Protein AF-A0A7U9RYT2-F1 (afdb_monomer_lite)

pLDDT: mean 94.55, std 7.49, range [55.19, 98.69]

Foldseek 3Di:
DPVLLVQCVDPDLVSNLVSLVVLLQCLLVCPVCPCVVNVVSLLVLCQPLDLVSNLSSLLSVLSNCVRPVVCLVVNLVSLVVDDNVSDDPVSVVSSVVSSVVSNVSNVVD

Radius of gyration: 13.11 Å; chains: 1; bounding box: 39×22×34 Å

Structure (mmCIF, N/CA/C/O backbone):
data_AF-A0A7U9RYT2-F1
#
_entry.id   AF-A0A7U9RYT2-F1
#
loop_
_atom_site.group_PDB
_atom_site.id
_atom_site.type_symbol
_atom_site.label_atom_id
_atom_site.label_alt_id
_atom_site.label_comp_id
_atom_site.label_asym_id
_atom_site.label_entity_id
_atom_site.label_seq_id
_atom_site.pdbx_PDB_ins_code
_atom_site.Cartn_x
_atom_site.Cartn_y
_atom_site.Cartn_z
_atom_site.occupancy
_atom_site.B_iso_or_equiv
_atom_site.auth_seq_id
_atom_site.auth_comp_id
_atom_site.auth_asym_id
_atom_site.auth_atom_id
_atom_site.pdbx_PDB_model_num
ATOM 1 N N . MET A 1 1 ? -19.852 2.476 -7.197 1.00 55.19 1 MET A N 1
ATOM 2 C CA . MET A 1 1 ? -18.396 2.443 -6.926 1.00 55.19 1 MET A CA 1
ATOM 3 C C . MET A 1 1 ? -17.573 2.221 -8.200 1.00 55.19 1 MET A C 1
ATOM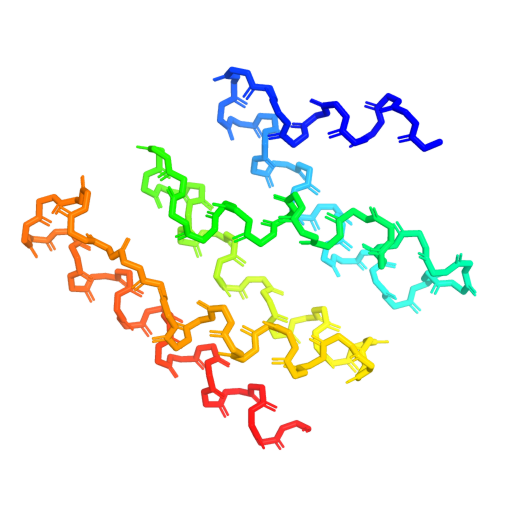 5 O O . MET A 1 1 ? -16.365 2.429 -8.171 1.00 55.19 1 MET A O 1
ATOM 9 N N . ASP A 1 2 ? -18.230 1.927 -9.325 1.00 58.91 2 ASP A N 1
ATOM 10 C CA . ASP A 1 2 ? -17.625 1.406 -10.559 1.00 58.91 2 ASP A CA 1
ATOM 11 C C . ASP A 1 2 ? -16.546 2.319 -11.154 1.00 58.91 2 ASP A C 1
ATOM 13 O O . ASP A 1 2 ? -15.376 1.953 -11.128 1.00 58.91 2 ASP A O 1
ATOM 17 N N . ARG A 1 3 ? -16.862 3.584 -11.482 1.00 67.50 3 ARG A N 1
ATOM 18 C CA . ARG A 1 3 ? -15.876 4.535 -12.053 1.00 67.50 3 ARG A CA 1
ATOM 19 C C . ARG A 1 3 ? -14.609 4.731 -11.220 1.00 67.50 3 ARG A C 1
ATOM 21 O O . ARG A 1 3 ? -13.571 5.128 -11.738 1.00 67.50 3 ARG A O 1
ATOM 28 N N . LEU A 1 4 ? -14.717 4.561 -9.907 1.00 67.69 4 LEU A N 1
ATOM 29 C CA . LEU A 1 4 ? -13.623 4.800 -8.979 1.00 67.69 4 LEU A CA 1
ATOM 30 C C . LEU A 1 4 ? -12.784 3.538 -8.734 1.00 67.69 4 LEU A C 1
ATOM 32 O O . LEU A 1 4 ? -11.602 3.661 -8.410 1.00 67.69 4 LEU A O 1
ATOM 36 N N . SER A 1 5 ? -13.365 2.347 -8.877 1.00 75.00 5 SER A N 1
ATOM 37 C CA . SER A 1 5 ? -12.615 1.088 -8.889 1.00 75.00 5 SER A CA 1
ATOM 38 C C . SER A 1 5 ? -11.770 0.985 -10.160 1.00 75.00 5 SER A C 1
ATOM 40 O O . SER A 1 5 ? -10.586 0.678 -10.075 1.00 75.00 5 SER A O 1
ATOM 42 N N . ASP A 1 6 ? -12.331 1.384 -11.306 1.00 85.62 6 ASP A N 1
ATOM 43 C CA . ASP A 1 6 ? -11.672 1.321 -12.621 1.00 85.62 6 ASP A CA 1
ATOM 44 C C . ASP A 1 6 ? -10.365 2.130 -12.685 1.00 85.62 6 ASP A C 1
ATOM 46 O O . ASP A 1 6 ? -9.436 1.797 -13.416 1.00 85.62 6 ASP A O 1
ATOM 50 N N . MET A 1 7 ? -10.248 3.189 -11.877 1.00 91.00 7 MET A N 1
ATOM 51 C CA . MET A 1 7 ? -9.026 3.996 -11.803 1.00 91.00 7 MET A CA 1
ATOM 52 C C . MET A 1 7 ? -7.825 3.243 -11.209 1.00 91.00 7 MET A C 1
ATOM 54 O O . MET A 1 7 ? -6.690 3.644 -11.469 1.00 91.00 7 MET A O 1
ATOM 58 N N . LEU A 1 8 ? -8.049 2.201 -10.398 1.00 93.75 8 LEU A N 1
ATOM 59 C CA . LEU A 1 8 ? -6.971 1.333 -9.904 1.00 93.75 8 LEU A CA 1
ATOM 60 C C . LEU A 1 8 ? -6.388 0.493 -11.045 1.00 93.75 8 LEU A C 1
ATOM 62 O O . LEU A 1 8 ? -5.179 0.322 -11.121 1.00 93.75 8 LEU A O 1
ATOM 66 N N . ASP A 1 9 ? -7.226 0.087 -11.994 1.00 93.88 9 ASP A N 1
ATOM 67 C CA . ASP A 1 9 ? -6.842 -0.750 -13.131 1.00 93.88 9 ASP A CA 1
ATOM 68 C C . ASP A 1 9 ? -6.380 0.080 -14.355 1.00 93.88 9 ASP A C 1
ATOM 70 O O . ASP A 1 9 ? -6.171 -0.455 -15.438 1.00 93.88 9 ASP A O 1
ATOM 74 N N . SER A 1 10 ? -6.199 1.400 -14.207 1.00 95.31 10 SER A N 1
ATOM 75 C CA . SER A 1 10 ? -5.788 2.282 -15.308 1.00 95.31 10 SER A CA 1
ATOM 76 C C . SER A 1 10 ? -4.374 1.972 -15.807 1.00 95.31 10 SER A C 1
ATOM 78 O O . SER A 1 10 ? -3.439 1.887 -15.010 1.00 95.31 10 SER A O 1
ATOM 80 N N . ASP A 1 11 ? -4.167 1.972 -17.127 1.00 94.38 11 ASP A N 1
ATOM 81 C CA . ASP A 1 11 ? -2.829 1.876 -17.736 1.00 94.38 11 ASP A CA 1
ATOM 82 C C . ASP A 1 11 ? -1.896 3.016 -17.298 1.00 94.38 11 ASP A C 1
ATOM 84 O O . ASP A 1 11 ? -0.674 2.857 -17.196 1.00 94.38 11 ASP A O 1
ATOM 88 N N . ASN A 1 12 ? -2.470 4.173 -16.955 1.00 96.38 12 ASN A N 1
ATOM 89 C CA . ASN A 1 12 ? -1.718 5.329 -16.504 1.00 96.38 12 ASN A CA 1
ATOM 90 C C . ASN A 1 12 ? -1.387 5.232 -15.006 1.00 96.38 12 ASN A C 1
ATOM 92 O O . ASN A 1 12 ? -2.235 5.430 -14.132 1.00 96.38 12 ASN A O 1
ATOM 96 N N . SER A 1 13 ? -0.106 5.030 -14.696 1.00 96.38 13 SER A N 1
ATOM 97 C CA . SER A 1 13 ? 0.379 4.901 -13.319 1.00 96.38 13 SER A CA 1
ATOM 98 C C . SER A 1 13 ? 0.146 6.137 -12.455 1.00 96.38 13 SER A C 1
ATOM 100 O O . SER A 1 13 ? 0.002 6.015 -11.238 1.00 96.38 13 SER A O 1
ATOM 102 N N . TYR A 1 14 ? 0.066 7.330 -13.050 1.00 96.44 14 TYR A N 1
ATOM 103 C CA . TYR A 1 14 ? -0.315 8.541 -12.325 1.00 96.44 14 TYR A CA 1
ATOM 104 C C . TYR A 1 14 ? -1.763 8.454 -11.825 1.00 96.44 14 TYR A C 1
ATOM 106 O O . TYR A 1 14 ? -2.034 8.773 -10.666 1.00 96.44 14 TYR A O 1
ATOM 114 N N . ILE A 1 15 ? -2.681 7.956 -12.662 1.00 97.00 15 ILE A N 1
ATOM 115 C CA . ILE A 1 15 ? -4.092 7.759 -12.296 1.00 97.00 15 ILE A CA 1
ATOM 116 C C . ILE A 1 15 ? -4.201 6.731 -11.168 1.00 97.00 15 ILE A C 1
ATOM 118 O O . ILE A 1 15 ? -4.849 7.020 -10.157 1.00 97.00 15 ILE A O 1
ATOM 122 N N . ARG A 1 16 ? -3.487 5.601 -11.276 1.00 97.69 16 ARG A N 1
ATOM 123 C CA . ARG A 1 16 ? -3.427 4.583 -10.212 1.00 97.69 16 ARG A CA 1
ATOM 124 C C . ARG A 1 16 ? -2.926 5.169 -8.895 1.00 97.69 16 ARG A C 1
ATOM 126 O O . ARG A 1 16 ? -3.599 5.088 -7.871 1.00 97.69 16 ARG A O 1
ATOM 133 N N . THR A 1 17 ? -1.784 5.856 -8.929 1.00 97.69 17 THR A N 1
ATOM 134 C CA . THR A 1 17 ? -1.155 6.475 -7.746 1.00 97.69 17 THR A CA 1
ATOM 135 C C . THR A 1 17 ? -2.077 7.499 -7.081 1.00 97.69 17 THR A C 1
ATOM 137 O O . THR A 1 17 ? -2.218 7.524 -5.852 1.00 97.69 17 THR A O 1
ATOM 140 N N . ARG A 1 18 ? -2.755 8.329 -7.885 1.00 96.88 18 ARG A N 1
ATOM 141 C CA . ARG A 1 18 ? -3.753 9.285 -7.398 1.00 96.88 18 ARG A CA 1
ATOM 142 C C . ARG A 1 18 ? -4.913 8.563 -6.723 1.00 96.88 18 ARG A C 1
ATOM 144 O O . ARG A 1 18 ? -5.336 8.980 -5.646 1.00 96.88 18 ARG A O 1
ATOM 151 N N . ARG A 1 19 ? -5.415 7.481 -7.322 1.00 96.12 19 ARG A N 1
ATOM 152 C CA . ARG A 1 19 ? -6.533 6.725 -6.757 1.00 96.12 19 ARG A CA 1
ATOM 153 C C . ARG A 1 19 ? -6.167 6.039 -5.443 1.00 96.12 19 ARG A C 1
ATOM 155 O O . ARG A 1 19 ? -6.936 6.167 -4.493 1.00 96.12 19 ARG A O 1
ATOM 162 N N . LEU A 1 20 ? -4.994 5.408 -5.363 1.00 98.00 20 LEU A N 1
ATOM 163 C CA . LEU A 1 20 ? -4.465 4.813 -4.129 1.00 98.00 20 LEU A CA 1
ATOM 164 C C . LEU A 1 20 ? -4.405 5.852 -3.003 1.00 98.00 20 LEU A C 1
ATOM 166 O O . LEU A 1 20 ? -4.930 5.644 -1.912 1.00 98.00 20 LEU A O 1
ATOM 170 N N . THR A 1 21 ? -3.846 7.025 -3.305 1.00 97.94 21 THR A N 1
ATOM 171 C CA . THR A 1 21 ? -3.749 8.135 -2.349 1.00 97.94 21 THR A CA 1
ATOM 172 C C . THR A 1 21 ? -5.130 8.580 -1.864 1.00 97.94 21 THR A C 1
ATOM 174 O O . THR A 1 21 ? -5.355 8.696 -0.660 1.00 97.94 21 THR A O 1
ATOM 177 N N . LEU A 1 22 ? -6.083 8.780 -2.780 1.00 96.56 22 LEU A N 1
ATOM 178 C CA . LEU A 1 22 ? -7.440 9.189 -2.418 1.00 96.56 22 LEU A CA 1
ATOM 179 C C . LEU A 1 22 ? -8.149 8.145 -1.551 1.00 96.56 22 LEU A C 1
ATOM 181 O O . LEU A 1 22 ? -8.808 8.527 -0.589 1.00 96.56 22 LEU A O 1
ATOM 185 N N . LEU A 1 23 ? -8.026 6.855 -1.865 1.00 96.38 23 LEU A N 1
ATOM 186 C CA . LEU A 1 23 ? -8.625 5.785 -1.065 1.00 96.38 23 LEU A CA 1
ATOM 187 C C . LEU A 1 23 ? -8.051 5.764 0.353 1.00 96.38 23 LEU A C 1
ATOM 189 O O . LEU A 1 23 ? -8.812 5.818 1.316 1.00 96.38 23 LEU A O 1
ATOM 193 N N . ALA A 1 24 ? -6.723 5.791 0.487 1.00 97.88 24 ALA A N 1
ATOM 194 C CA . ALA A 1 24 ? -6.071 5.741 1.789 1.00 97.88 24 ALA A CA 1
ATOM 195 C C . ALA A 1 24 ? -6.488 6.899 2.708 1.00 97.88 24 ALA A C 1
ATOM 197 O O . ALA A 1 24 ? -6.858 6.678 3.858 1.00 97.88 24 ALA A O 1
ATOM 198 N N . TYR A 1 25 ? -6.490 8.136 2.201 1.00 97.62 25 TYR A N 1
ATOM 199 C CA . TYR A 1 25 ? -6.864 9.299 3.012 1.00 97.62 25 TYR A CA 1
ATOM 200 C C . TYR A 1 25 ? -8.367 9.402 3.300 1.00 97.62 25 TYR A C 1
ATOM 202 O O . TYR A 1 25 ? -8.744 10.016 4.301 1.00 97.62 25 TYR A O 1
ATOM 210 N N . ASN A 1 26 ? -9.223 8.800 2.465 1.00 96.25 26 ASN A N 1
ATOM 211 C CA . ASN A 1 26 ? -10.665 8.763 2.709 1.00 96.25 26 ASN A CA 1
ATOM 212 C C . ASN A 1 26 ? -11.105 7.623 3.638 1.00 96.25 26 ASN A C 1
ATOM 214 O O . ASN A 1 26 ? -12.238 7.658 4.111 1.00 96.25 26 ASN A O 1
ATOM 218 N N . ALA A 1 27 ? -10.223 6.675 3.973 1.00 96.56 27 ALA A N 1
ATOM 219 C CA . ALA A 1 27 ? -10.543 5.539 4.843 1.00 96.56 27 ALA A CA 1
ATOM 220 C C . ALA A 1 27 ? -11.170 5.935 6.183 1.00 96.56 27 ALA A C 1
ATOM 222 O O . ALA A 1 27 ? -12.079 5.269 6.664 1.00 96.56 27 ALA A O 1
ATOM 223 N N . LYS A 1 28 ? -10.757 7.074 6.746 1.00 97.06 28 LYS A N 1
ATOM 224 C CA . LYS A 1 28 ? -11.303 7.596 8.007 1.00 97.06 28 LYS A CA 1
ATOM 225 C C . LYS A 1 28 ? -12.784 7.987 7.963 1.00 97.06 28 LYS A C 1
ATOM 227 O O . LYS A 1 28 ? -13.391 8.122 9.018 1.00 97.06 28 LYS A O 1
ATOM 232 N N . TRP A 1 29 ? -13.343 8.229 6.779 1.00 97.56 29 TRP A N 1
ATOM 233 C CA . TRP A 1 29 ? -14.749 8.610 6.601 1.00 97.56 29 TRP A CA 1
ATOM 234 C C . TRP A 1 29 ? -15.582 7.513 5.939 1.00 97.56 29 TRP A C 1
ATOM 236 O O . TRP A 1 29 ? -16.777 7.706 5.724 1.00 97.56 29 TRP A O 1
ATOM 246 N N . ASP A 1 30 ? -14.972 6.376 5.613 1.00 96.00 30 ASP A N 1
ATOM 247 C CA . ASP A 1 30 ? -15.651 5.277 4.945 1.00 96.00 30 ASP A CA 1
ATOM 248 C C . ASP A 1 30 ? -16.503 4.473 5.941 1.00 96.00 30 ASP A C 1
ATOM 250 O O . ASP A 1 30 ? -16.073 3.462 6.490 1.00 96.00 30 ASP A O 1
ATOM 254 N N . LYS A 1 31 ? -17.720 4.955 6.203 1.00 93.81 31 LYS A N 1
ATOM 255 C CA . LYS A 1 31 ? -18.706 4.269 7.056 1.00 93.81 31 LYS A CA 1
ATOM 256 C C . LYS A 1 31 ? -19.440 3.138 6.337 1.00 93.81 31 LYS A C 1
ATOM 258 O O . LYS A 1 31 ? -20.016 2.282 6.996 1.00 93.81 31 LYS A O 1
ATOM 263 N N . ASP A 1 32 ? -19.402 3.148 5.008 1.00 94.12 32 ASP A N 1
ATOM 264 C CA . ASP A 1 32 ? -20.150 2.220 4.159 1.00 94.12 32 ASP A CA 1
ATOM 265 C C . ASP A 1 32 ? -19.295 1.022 3.715 1.00 94.12 32 ASP A C 1
ATOM 267 O O . ASP A 1 32 ? -19.714 0.286 2.831 1.00 94.12 32 ASP A O 1
ATOM 271 N N . TYR A 1 33 ? -18.089 0.848 4.275 1.00 93.44 33 TYR A N 1
ATOM 272 C CA . TYR A 1 33 ? -17.158 -0.239 3.925 1.00 93.44 33 TYR A CA 1
ATOM 273 C C . TYR A 1 33 ? -16.821 -0.314 2.424 1.00 93.44 33 TYR A C 1
ATOM 275 O O . TYR A 1 33 ? -16.535 -1.367 1.859 1.00 93.44 33 TYR A O 1
ATOM 283 N N . LYS A 1 34 ? -16.810 0.840 1.751 1.00 92.69 34 LYS A N 1
ATOM 284 C CA . LYS A 1 34 ? -16.497 0.950 0.322 1.00 92.69 34 LYS A CA 1
ATOM 285 C C . LYS A 1 34 ? -15.043 0.609 0.017 1.00 92.69 34 LYS A C 1
ATOM 287 O O . LYS A 1 34 ? -14.726 0.227 -1.107 1.00 92.69 34 LYS A O 1
ATOM 292 N N . ILE A 1 35 ? -14.130 0.806 0.967 1.00 94.44 35 ILE A N 1
ATOM 293 C CA . ILE A 1 35 ? -12.728 0.412 0.784 1.00 94.44 35 ILE A CA 1
ATOM 294 C C . ILE A 1 35 ? -12.591 -1.103 0.812 1.00 94.44 35 ILE A C 1
ATOM 296 O O . ILE A 1 35 ? -11.838 -1.642 0.005 1.00 94.44 35 ILE A O 1
ATOM 300 N N . ASP A 1 36 ? -13.329 -1.772 1.689 1.00 94.88 36 ASP A N 1
ATOM 301 C CA . ASP A 1 36 ? -13.345 -3.222 1.833 1.00 94.88 36 ASP A CA 1
ATOM 302 C C . ASP A 1 36 ? -13.728 -3.895 0.505 1.00 94.88 36 ASP A C 1
ATOM 304 O O . ASP A 1 36 ? -13.045 -4.810 0.057 1.00 94.88 36 ASP A O 1
ATOM 308 N N . GLU A 1 37 ? -14.714 -3.350 -0.215 1.00 93.75 37 GLU A N 1
ATOM 309 C CA . GLU A 1 37 ? -15.113 -3.831 -1.550 1.00 93.75 37 GLU A CA 1
ATOM 310 C C . GLU A 1 37 ? -13.984 -3.795 -2.598 1.00 93.75 37 GLU A C 1
ATOM 312 O O . GLU A 1 37 ? -14.014 -4.532 -3.585 1.00 93.75 37 GLU A O 1
ATOM 317 N N . VAL A 1 38 ? -12.992 -2.914 -2.432 1.00 94.69 38 VAL A N 1
ATOM 318 C CA . VAL A 1 38 ? -11.897 -2.716 -3.398 1.00 94.69 38 VAL A CA 1
ATOM 319 C C . VAL A 1 38 ? -10.521 -3.050 -2.827 1.00 94.69 38 VAL A C 1
ATOM 321 O O . VAL A 1 38 ? -9.516 -2.817 -3.507 1.00 94.69 38 VAL A O 1
ATOM 324 N N . ILE A 1 39 ? -10.443 -3.591 -1.607 1.00 96.19 39 ILE A N 1
ATOM 325 C CA . ILE A 1 39 ? -9.171 -3.779 -0.903 1.00 96.19 39 ILE A CA 1
ATOM 326 C C . ILE A 1 39 ? -8.252 -4.736 -1.657 1.00 96.19 39 ILE A C 1
ATOM 328 O O . ILE A 1 39 ? -7.068 -4.448 -1.816 1.00 96.19 39 ILE A O 1
ATOM 332 N N . ASP A 1 40 ? -8.794 -5.805 -2.239 1.00 95.56 40 ASP A N 1
ATOM 333 C CA . ASP A 1 40 ? -8.012 -6.752 -3.031 1.00 95.56 40 ASP A CA 1
ATOM 334 C C . ASP A 1 40 ? -7.365 -6.089 -4.247 1.00 95.56 40 ASP A C 1
ATOM 336 O O . ASP A 1 40 ? -6.188 -6.323 -4.531 1.00 95.56 40 ASP A O 1
ATOM 340 N N . LYS A 1 41 ? -8.105 -5.223 -4.953 1.00 96.06 41 LYS A N 1
ATOM 341 C CA . LYS A 1 41 ? -7.561 -4.448 -6.076 1.00 96.06 41 LYS A CA 1
ATOM 342 C C . LYS A 1 41 ? -6.500 -3.466 -5.600 1.00 96.06 41 LYS A C 1
ATOM 344 O O . LYS A 1 41 ? -5.424 -3.408 -6.183 1.00 96.06 41 LYS A O 1
ATOM 349 N N . TYR A 1 42 ? -6.767 -2.748 -4.511 1.00 97.56 42 TYR A N 1
ATOM 350 C CA . TYR A 1 42 ? -5.802 -1.831 -3.910 1.00 97.56 42 TYR A CA 1
ATOM 351 C C . TYR A 1 42 ? -4.484 -2.555 -3.588 1.00 97.56 42 TYR A C 1
ATOM 353 O O . TYR A 1 42 ? -3.405 -2.103 -3.966 1.00 97.56 42 TYR A O 1
ATOM 361 N N . LEU A 1 43 ? -4.570 -3.709 -2.925 1.00 98.06 43 LEU A N 1
ATOM 362 C CA . LEU A 1 43 ? -3.425 -4.482 -2.455 1.00 98.06 43 LEU A CA 1
ATOM 363 C C . LEU A 1 43 ? -2.607 -5.126 -3.583 1.00 98.06 43 LEU A C 1
ATOM 365 O O . LEU A 1 43 ? -1.416 -5.375 -3.387 1.00 98.06 43 LEU A O 1
ATOM 369 N N . LYS A 1 44 ? -3.180 -5.346 -4.775 1.00 96.75 44 LYS A N 1
ATOM 370 C CA . LYS A 1 44 ? -2.409 -5.769 -5.963 1.00 96.75 44 LYS A CA 1
ATOM 371 C C . LYS A 1 44 ? -1.322 -4.759 -6.338 1.00 96.75 44 LYS A C 1
ATOM 373 O O . LYS A 1 44 ? -0.283 -5.158 -6.855 1.00 96.75 44 LYS A O 1
ATOM 378 N N . HIS A 1 45 ? -1.503 -3.477 -6.020 1.00 98.06 45 HIS A N 1
ATOM 379 C CA . HIS A 1 45 ? -0.507 -2.451 -6.327 1.00 98.06 45 HIS A CA 1
ATOM 380 C C . HIS A 1 45 ? 0.720 -2.483 -5.414 1.00 98.06 45 HIS A C 1
ATOM 382 O O . HIS A 1 45 ? 1.657 -1.743 -5.677 1.00 98.06 45 HIS A O 1
ATOM 388 N N . ILE A 1 46 ? 0.794 -3.343 -4.390 1.00 98.00 46 ILE A N 1
ATOM 389 C CA . ILE A 1 46 ? 2.045 -3.563 -3.635 1.00 98.00 46 ILE A CA 1
ATOM 390 C C . ILE A 1 46 ? 3.184 -4.009 -4.570 1.00 98.00 46 ILE A C 1
ATOM 392 O O . ILE A 1 46 ? 4.343 -3.661 -4.348 1.00 98.00 46 ILE A O 1
ATOM 396 N N . THR A 1 47 ? 2.845 -4.726 -5.640 1.00 96.94 47 THR A N 1
ATOM 397 C CA . THR A 1 47 ? 3.764 -5.208 -6.678 1.00 96.94 47 THR A CA 1
ATOM 398 C C . THR A 1 47 ? 3.422 -4.588 -8.039 1.00 96.94 47 THR A C 1
ATOM 400 O O . THR A 1 47 ? 3.430 -5.270 -9.060 1.00 96.94 47 THR A O 1
ATOM 403 N N . ASP A 1 48 ? 3.040 -3.305 -8.059 1.00 97.75 48 ASP A N 1
ATOM 404 C CA . ASP A 1 48 ? 2.733 -2.591 -9.305 1.00 97.75 48 ASP A CA 1
ATOM 405 C C . ASP A 1 48 ? 3.945 -2.554 -10.251 1.00 97.75 48 ASP A C 1
ATOM 407 O O . ASP A 1 48 ? 5.066 -2.270 -9.834 1.00 97.75 48 ASP A O 1
ATOM 411 N N . VAL A 1 49 ? 3.705 -2.736 -11.553 1.00 95.31 49 VAL A N 1
ATOM 412 C CA . VAL A 1 49 ? 4.747 -2.681 -12.597 1.00 95.31 49 VAL A CA 1
ATOM 413 C C . VAL A 1 49 ? 5.558 -1.379 -12.580 1.00 95.31 49 VAL A C 1
ATOM 415 O O . VAL A 1 49 ? 6.712 -1.349 -13.005 1.00 95.31 49 VAL A O 1
ATOM 418 N N . LYS A 1 50 ? 4.975 -0.273 -12.102 1.00 96.06 50 LYS A N 1
ATOM 419 C CA . LYS A 1 50 ? 5.697 0.973 -11.846 1.00 96.06 50 LYS A CA 1
ATOM 420 C C . LYS A 1 50 ? 6.119 1.024 -10.382 1.00 96.06 50 LYS A C 1
ATOM 422 O O . LYS A 1 50 ? 5.311 1.299 -9.496 1.00 96.06 50 LYS A O 1
ATOM 427 N N . LEU A 1 51 ? 7.430 0.915 -10.157 1.00 95.50 51 LEU A N 1
ATOM 428 C CA . LEU A 1 51 ? 8.068 0.973 -8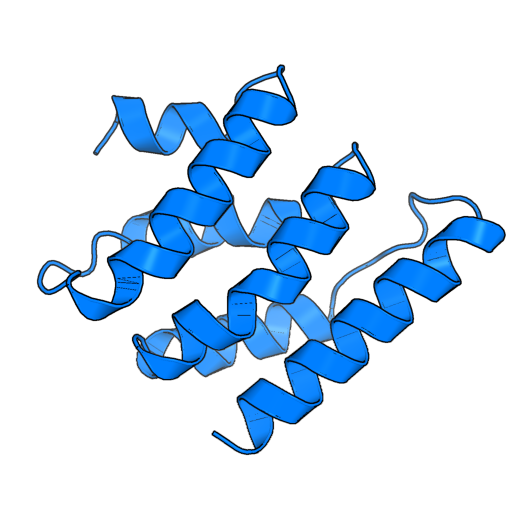.837 1.00 95.50 51 LEU A CA 1
ATOM 429 C C . LEU A 1 51 ? 7.557 2.127 -7.956 1.00 95.50 51 LEU A C 1
ATOM 431 O O . LEU A 1 51 ? 7.311 1.949 -6.766 1.00 95.50 51 LEU A O 1
ATOM 435 N N . ILE A 1 52 ? 7.398 3.327 -8.524 1.00 96.31 52 ILE A N 1
ATOM 436 C CA . ILE A 1 52 ? 6.933 4.505 -7.774 1.00 96.31 52 ILE A CA 1
ATOM 437 C C . ILE A 1 52 ? 5.513 4.283 -7.234 1.00 96.31 52 ILE A C 1
ATOM 439 O O . ILE A 1 52 ? 5.245 4.594 -6.074 1.00 96.31 52 ILE A O 1
ATOM 443 N N . THR A 1 53 ? 4.625 3.705 -8.044 1.00 98.12 53 THR A N 1
ATOM 444 C CA . THR A 1 53 ? 3.249 3.381 -7.651 1.00 98.12 53 THR A CA 1
ATOM 445 C C . THR A 1 53 ? 3.231 2.312 -6.567 1.00 98.12 53 THR A C 1
ATOM 447 O O . THR A 1 53 ? 2.537 2.484 -5.566 1.00 98.12 53 THR A O 1
ATOM 450 N N . ALA A 1 54 ? 4.067 1.280 -6.691 1.00 98.31 54 ALA A N 1
ATOM 451 C CA . ALA A 1 54 ? 4.181 0.236 -5.680 1.00 98.31 54 ALA A CA 1
ATOM 452 C C . ALA A 1 54 ? 4.647 0.757 -4.322 1.00 98.31 54 ALA A C 1
ATOM 454 O O . ALA A 1 54 ? 4.010 0.538 -3.288 1.00 98.31 54 ALA A O 1
ATOM 455 N N . ARG A 1 55 ? 5.726 1.541 -4.327 1.00 98.25 55 ARG A N 1
ATOM 456 C CA . ARG A 1 55 ? 6.254 2.170 -3.114 1.00 98.25 55 ARG A CA 1
ATOM 457 C C . ARG A 1 55 ? 5.237 3.106 -2.472 1.00 98.25 55 ARG A C 1
ATOM 459 O O . ARG A 1 55 ? 5.127 3.131 -1.247 1.00 98.25 55 ARG A O 1
ATOM 466 N N . GLN A 1 56 ? 4.484 3.860 -3.275 1.00 98.50 56 GLN A N 1
ATOM 467 C CA . GLN A 1 56 ? 3.416 4.715 -2.765 1.00 98.50 56 GLN A CA 1
ATOM 468 C C . GLN A 1 56 ? 2.289 3.887 -2.140 1.00 98.50 56 GLN A C 1
ATOM 470 O O . GLN A 1 56 ? 1.861 4.209 -1.033 1.00 98.50 56 GLN A O 1
ATOM 475 N N . CYS A 1 57 ? 1.850 2.810 -2.802 1.00 98.62 57 CYS A N 1
ATOM 476 C CA . CYS A 1 57 ? 0.849 1.886 -2.271 1.00 98.62 57 CYS A CA 1
ATOM 477 C C . CYS A 1 57 ? 1.246 1.415 -0.870 1.00 98.62 57 CYS A C 1
ATOM 479 O O . CYS A 1 57 ? 0.501 1.632 0.084 1.00 98.62 57 CYS A O 1
ATOM 481 N N . ILE A 1 58 ? 2.457 0.861 -0.739 1.00 98.69 58 ILE A N 1
ATOM 482 C CA . ILE A 1 58 ? 2.997 0.318 0.513 1.00 98.69 58 ILE A CA 1
ATOM 483 C C . ILE A 1 58 ? 2.995 1.371 1.627 1.00 98.69 58 ILE A C 1
ATOM 485 O O . ILE A 1 58 ? 2.467 1.124 2.709 1.00 98.69 58 ILE A O 1
ATOM 489 N N . LYS A 1 59 ? 3.518 2.573 1.351 1.00 98.62 59 LYS A N 1
ATOM 490 C CA . LYS A 1 59 ? 3.620 3.664 2.339 1.00 98.62 59 LYS A CA 1
ATOM 491 C C . LYS A 1 59 ? 2.274 4.187 2.835 1.00 98.62 59 LYS A C 1
ATOM 493 O O . LYS A 1 59 ? 2.225 4.779 3.912 1.00 98.62 59 LYS A O 1
ATOM 498 N N . LEU A 1 60 ? 1.208 4.012 2.059 1.00 98.69 60 LEU A N 1
ATOM 499 C CA . LEU A 1 60 ? -0.140 4.457 2.409 1.00 98.69 60 LEU A CA 1
ATOM 500 C C . LEU A 1 60 ? -0.910 3.431 3.255 1.00 98.69 60 LEU A C 1
ATOM 502 O O . LEU A 1 60 ? -1.830 3.819 3.974 1.00 98.69 60 LEU A O 1
ATOM 506 N N . LEU A 1 61 ? -0.532 2.148 3.223 1.00 98.62 61 LEU A N 1
ATOM 507 C CA . LEU A 1 61 ? -1.223 1.079 3.960 1.00 98.62 61 LEU A CA 1
ATOM 508 C C . LEU A 1 61 ? -1.368 1.331 5.470 1.00 98.62 61 LEU A C 1
ATOM 510 O O . LEU A 1 61 ? -2.438 1.029 6.001 1.00 98.62 61 LEU A O 1
ATOM 514 N N . PRO A 1 62 ? -0.389 1.931 6.180 1.00 98.62 62 PRO A N 1
ATOM 515 C CA . PRO A 1 62 ? -0.573 2.277 7.587 1.00 98.62 62 PRO A CA 1
ATOM 516 C C . PRO A 1 62 ? -1.738 3.237 7.853 1.00 98.62 62 PRO A C 1
ATOM 518 O O . PRO A 1 62 ? -2.350 3.165 8.914 1.00 98.62 62 PRO A O 1
ATOM 521 N N . ILE A 1 63 ? -2.072 4.120 6.904 1.00 98.31 63 ILE A N 1
ATOM 522 C CA . ILE A 1 63 ? -3.213 5.038 7.035 1.00 98.31 63 ILE A CA 1
ATOM 523 C C . ILE A 1 63 ? -4.523 4.250 6.972 1.00 98.31 63 ILE A C 1
ATOM 525 O O . ILE A 1 63 ? -5.408 4.485 7.793 1.00 98.31 63 ILE A O 1
ATOM 529 N N . ILE A 1 64 ? -4.628 3.294 6.041 1.00 98.19 64 ILE A N 1
ATOM 530 C CA . ILE A 1 64 ? -5.803 2.421 5.925 1.00 98.19 64 ILE A CA 1
ATOM 531 C C . ILE A 1 64 ? -5.946 1.597 7.202 1.00 98.19 64 ILE A C 1
ATOM 533 O O . ILE A 1 64 ? -6.967 1.706 7.866 1.00 98.19 64 ILE A O 1
ATOM 537 N N . ALA A 1 65 ? -4.903 0.870 7.611 1.00 98.06 65 ALA A N 1
ATOM 538 C CA . ALA A 1 65 ? -4.951 0.011 8.796 1.00 98.06 65 ALA A CA 1
ATOM 539 C C . ALA A 1 65 ? -5.289 0.771 10.093 1.00 98.06 65 ALA A C 1
ATOM 541 O O . ALA A 1 65 ? -5.936 0.219 10.977 1.00 98.06 65 ALA A O 1
ATOM 542 N N . LYS A 1 66 ? -4.881 2.044 10.208 1.00 97.56 66 LYS A N 1
ATOM 543 C CA . LYS A 1 66 ? -5.230 2.907 11.347 1.00 97.56 66 LYS A CA 1
ATOM 544 C C . LYS A 1 66 ? -6.729 3.211 11.422 1.00 97.56 66 LYS A C 1
ATOM 546 O O . LYS A 1 66 ? -7.267 3.362 12.513 1.00 97.56 66 LYS A O 1
ATOM 551 N N . HIS A 1 67 ? -7.377 3.390 10.276 1.00 97.50 67 HIS A N 1
ATOM 552 C CA . HIS A 1 67 ? -8.775 3.819 10.195 1.00 97.50 67 HIS A CA 1
ATOM 553 C C . HIS A 1 67 ? -9.755 2.673 9.932 1.00 97.50 67 HIS A C 1
ATOM 555 O O . HIS A 1 67 ? -10.946 2.840 10.168 1.00 97.50 67 HIS A O 1
ATOM 561 N N . LYS A 1 68 ? -9.236 1.539 9.464 1.00 97.00 68 LYS A N 1
ATOM 562 C CA . LYS A 1 68 ? -9.946 0.317 9.093 1.00 97.00 68 LYS A CA 1
ATOM 563 C C . LYS A 1 68 ? -9.240 -0.883 9.737 1.00 97.00 68 LYS A C 1
ATOM 565 O O . LYS A 1 68 ? -8.532 -1.618 9.041 1.00 97.00 68 LYS A O 1
ATOM 570 N N . PRO A 1 69 ? -9.313 -1.036 11.074 1.00 95.62 69 PRO A N 1
ATOM 571 C CA . PRO A 1 69 ? -8.629 -2.115 11.789 1.00 95.62 69 PRO A CA 1
ATOM 572 C C . PRO A 1 69 ? -9.037 -3.516 11.310 1.00 95.62 69 PRO A C 1
ATOM 574 O O . PRO A 1 69 ? -8.225 -4.437 11.373 1.00 95.62 69 PRO A O 1
ATOM 577 N N . GLU A 1 70 ? -10.247 -3.673 10.778 1.00 95.62 70 GLU A N 1
ATOM 578 C CA . GLU A 1 70 ? -10.758 -4.894 10.155 1.00 95.62 70 GLU A CA 1
ATOM 579 C C . GLU A 1 70 ? -9.903 -5.360 8.964 1.00 95.62 70 GLU A C 1
ATOM 581 O O . GLU A 1 70 ? -9.668 -6.556 8.814 1.00 95.62 70 GLU A O 1
ATOM 586 N N . LEU A 1 71 ? -9.314 -4.433 8.198 1.00 97.50 71 LEU A N 1
ATOM 587 C CA . LEU A 1 71 ? -8.455 -4.738 7.044 1.00 97.50 71 LEU A CA 1
ATOM 588 C C . LEU A 1 71 ? -6.994 -5.017 7.432 1.00 97.50 71 LEU A C 1
ATOM 590 O O . LEU A 1 71 ? -6.163 -5.358 6.586 1.00 97.50 71 LEU A O 1
ATOM 594 N N . LYS A 1 72 ? -6.631 -4.855 8.710 1.00 97.38 72 LYS A N 1
ATOM 595 C CA . LYS A 1 72 ? -5.240 -4.950 9.180 1.00 97.38 72 LYS A CA 1
ATOM 596 C C . LYS A 1 72 ? -4.620 -6.316 8.883 1.00 97.38 72 LYS A C 1
ATOM 598 O O . LYS A 1 72 ? -3.467 -6.376 8.455 1.00 97.38 72 LYS A O 1
ATOM 603 N N . SER A 1 73 ? -5.372 -7.394 9.105 1.00 96.81 73 SER A N 1
ATOM 604 C CA . SER A 1 73 ? -4.899 -8.764 8.871 1.00 96.81 73 SER A CA 1
ATOM 605 C C . SER A 1 73 ? -4.561 -8.994 7.396 1.00 96.81 73 SER A C 1
ATOM 607 O O . SER A 1 73 ? -3.471 -9.476 7.076 1.00 96.81 73 SER A O 1
ATOM 609 N N . ASP A 1 74 ? -5.438 -8.555 6.492 1.00 97.25 74 ASP A N 1
ATOM 610 C CA . ASP A 1 74 ? -5.256 -8.715 5.047 1.00 97.25 74 ASP A CA 1
ATOM 611 C C . ASP A 1 74 ? -4.060 -7.911 4.540 1.00 97.25 74 ASP A C 1
ATOM 613 O O . ASP A 1 74 ? -3.220 -8.426 3.796 1.00 97.25 74 ASP A O 1
ATOM 617 N N . ILE A 1 75 ? -3.922 -6.672 5.022 1.00 98.44 75 ILE A N 1
ATOM 618 C CA . ILE A 1 75 ? -2.786 -5.801 4.712 1.00 98.44 75 ILE A CA 1
ATOM 619 C C . ILE A 1 75 ? -1.464 -6.447 5.151 1.00 98.44 75 ILE A C 1
ATOM 621 O O . ILE A 1 75 ? -0.514 -6.503 4.366 1.00 98.44 75 ILE A O 1
ATOM 625 N N . LEU A 1 76 ? -1.383 -6.942 6.393 1.00 98.38 76 LEU A N 1
ATOM 626 C CA . LEU A 1 76 ? -0.177 -7.593 6.915 1.00 98.38 76 LEU A CA 1
ATOM 627 C C . LEU A 1 76 ? 0.151 -8.865 6.128 1.00 98.38 76 LEU A C 1
ATOM 629 O O . LEU A 1 76 ? 1.288 -9.039 5.687 1.00 98.38 76 LEU A O 1
ATOM 633 N N . SER A 1 77 ? -0.847 -9.723 5.904 1.00 97.75 77 SER A N 1
ATOM 634 C CA . SER A 1 77 ? -0.714 -10.955 5.120 1.00 97.75 77 SER A CA 1
ATOM 635 C C . SER A 1 77 ? -0.166 -10.666 3.723 1.00 97.75 77 SER A C 1
ATOM 637 O O . SER A 1 77 ? 0.768 -11.333 3.271 1.00 97.75 77 SER A O 1
ATOM 639 N N . LYS A 1 78 ? -0.681 -9.628 3.050 1.00 98.00 78 LYS A N 1
ATOM 640 C CA . LYS A 1 78 ? -0.222 -9.260 1.711 1.00 98.00 78 LYS A CA 1
ATOM 641 C C . LYS A 1 78 ? 1.189 -8.678 1.702 1.00 98.00 78 LYS A C 1
ATOM 643 O O . LYS A 1 78 ? 1.968 -9.037 0.826 1.00 98.00 78 LYS A O 1
ATOM 648 N N . LEU A 1 79 ? 1.541 -7.834 2.673 1.00 98.31 79 LEU A N 1
ATOM 649 C CA . LEU A 1 79 ? 2.897 -7.289 2.799 1.00 98.31 79 LEU A CA 1
ATOM 650 C C . LEU A 1 79 ? 3.942 -8.379 3.061 1.00 98.31 79 LEU A C 1
ATOM 652 O O . LEU A 1 79 ? 5.025 -8.328 2.488 1.00 98.31 79 LEU A O 1
ATOM 656 N N . HIS A 1 80 ? 3.618 -9.377 3.888 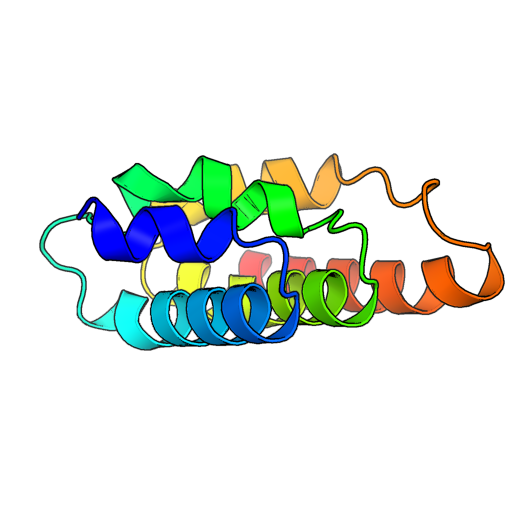1.00 97.62 80 HIS A N 1
ATOM 657 C CA . HIS A 1 80 ? 4.514 -10.506 4.152 1.00 97.62 80 HIS A CA 1
ATOM 658 C C . HIS A 1 80 ? 4.720 -11.413 2.934 1.00 97.62 80 HIS A C 1
ATOM 660 O O . HIS A 1 80 ? 5.788 -12.000 2.791 1.00 97.62 80 HIS A O 1
ATOM 666 N N . LYS A 1 81 ? 3.712 -11.521 2.064 1.00 96.75 81 LYS A N 1
ATOM 667 C CA . LYS A 1 81 ? 3.740 -12.352 0.850 1.00 96.75 81 LYS A CA 1
ATOM 668 C C . LYS A 1 81 ? 4.136 -11.577 -0.411 1.00 96.75 81 LYS A C 1
ATOM 670 O O . LYS A 1 81 ? 4.030 -12.123 -1.505 1.00 96.75 81 LYS A O 1
ATOM 675 N N . ALA A 1 82 ? 4.511 -10.306 -0.284 1.00 95.94 82 ALA A N 1
ATOM 676 C CA . ALA A 1 82 ? 4.827 -9.462 -1.426 1.00 95.94 82 ALA A CA 1
ATOM 677 C C . ALA A 1 82 ? 6.093 -9.967 -2.129 1.00 95.94 82 ALA A C 1
ATOM 679 O O . ALA A 1 82 ? 7.191 -9.868 -1.584 1.00 95.94 82 ALA A O 1
ATOM 680 N N . ASP A 1 83 ? 5.930 -10.477 -3.347 1.00 95.06 83 ASP A N 1
ATOM 681 C CA . ASP A 1 83 ? 7.048 -10.845 -4.205 1.00 95.06 83 ASP A CA 1
ATOM 682 C C . ASP A 1 83 ? 7.528 -9.616 -4.985 1.00 95.06 83 ASP A C 1
ATOM 684 O O . ASP A 1 83 ? 6.845 -9.103 -5.872 1.00 95.06 83 ASP A O 1
ATOM 688 N N . ILE A 1 84 ? 8.704 -9.117 -4.611 1.00 95.12 84 ILE A N 1
ATOM 689 C CA . ILE A 1 84 ? 9.323 -7.935 -5.216 1.00 95.12 84 ILE A CA 1
ATOM 690 C C . ILE A 1 84 ? 10.416 -8.296 -6.232 1.00 95.12 84 ILE A C 1
ATOM 692 O O . ILE A 1 84 ? 11.092 -7.393 -6.719 1.00 95.12 84 ILE A O 1
ATOM 696 N N . SER A 1 85 ? 10.566 -9.580 -6.583 1.00 94.50 85 SER A N 1
ATOM 697 C CA . SER A 1 85 ? 11.546 -10.060 -7.575 1.00 94.50 85 SER A CA 1
ATOM 698 C C . SER A 1 85 ? 11.325 -9.493 -8.982 1.00 94.50 85 SER A C 1
ATOM 700 O O . SER A 1 85 ? 12.222 -9.533 -9.818 1.00 94.50 85 SER A O 1
ATOM 702 N N . ILE A 1 86 ? 10.154 -8.899 -9.231 1.00 92.7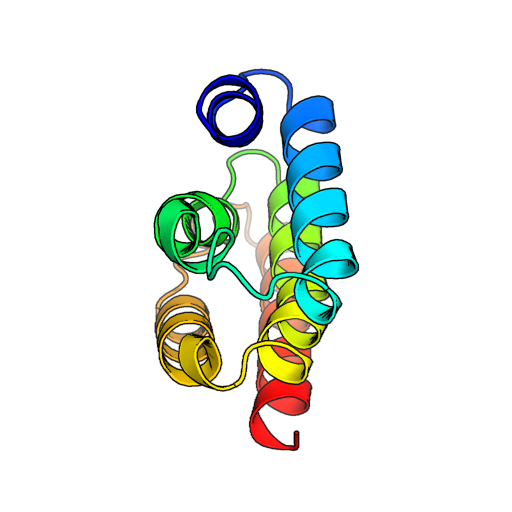5 86 ILE A N 1
ATOM 703 C CA . ILE A 1 86 ? 9.826 -8.193 -10.475 1.00 92.75 86 ILE A CA 1
ATOM 704 C C . ILE A 1 86 ? 10.676 -6.934 -10.715 1.00 92.75 86 ILE A C 1
ATOM 706 O O . ILE A 1 86 ? 10.675 -6.405 -11.825 1.00 92.75 86 ILE A O 1
ATOM 710 N N . TYR A 1 87 ? 11.357 -6.414 -9.688 1.00 94.44 87 TYR A N 1
ATOM 711 C CA . TYR A 1 87 ? 12.231 -5.249 -9.809 1.00 94.44 87 TYR A CA 1
ATOM 712 C C . TYR A 1 87 ? 13.699 -5.667 -9.845 1.00 94.44 87 TYR A C 1
ATOM 714 O O . TYR A 1 87 ? 14.085 -6.660 -9.237 1.00 94.44 87 TYR A O 1
ATOM 722 N N . GLU A 1 88 ? 14.542 -4.845 -10.465 1.00 92.19 88 GLU A N 1
ATOM 723 C CA . GLU A 1 88 ? 15.994 -5.009 -10.383 1.00 92.19 88 GLU A CA 1
ATOM 724 C C . GLU A 1 88 ? 16.487 -4.943 -8.928 1.00 92.19 88 GLU A C 1
ATOM 726 O O . GLU A 1 88 ? 15.960 -4.175 -8.114 1.00 92.19 88 GLU A O 1
ATOM 731 N N . ASP A 1 89 ? 17.541 -5.695 -8.608 1.00 88.81 89 ASP A N 1
ATOM 732 C CA . ASP A 1 89 ? 18.084 -5.840 -7.248 1.00 88.81 89 ASP A CA 1
ATOM 733 C C . ASP A 1 89 ? 18.363 -4.495 -6.558 1.00 88.81 89 ASP A C 1
ATOM 735 O O . ASP A 1 89 ? 18.074 -4.302 -5.371 1.00 88.81 89 ASP A O 1
ATOM 739 N N . SER A 1 90 ? 18.865 -3.518 -7.321 1.00 87.25 90 SER A N 1
ATOM 740 C CA . SER A 1 90 ? 19.133 -2.163 -6.829 1.00 87.25 90 SER A CA 1
ATOM 741 C C . SER A 1 90 ? 17.864 -1.484 -6.283 1.00 87.25 90 SER A C 1
ATOM 743 O O . SER A 1 90 ? 17.897 -0.816 -5.242 1.00 87.25 90 SER A O 1
ATOM 745 N N . MET A 1 91 ? 16.721 -1.715 -6.935 1.00 92.06 91 MET A N 1
ATOM 746 C CA . MET A 1 91 ? 15.417 -1.138 -6.611 1.00 92.06 91 MET A CA 1
ATOM 747 C C . MET A 1 91 ? 14.684 -1.917 -5.516 1.00 92.06 91 MET A C 1
ATOM 749 O O . MET A 1 91 ? 14.002 -1.298 -4.692 1.00 92.06 91 MET A O 1
ATOM 753 N N . GLN A 1 92 ? 14.850 -3.244 -5.453 1.00 94.50 92 GLN A N 1
ATOM 754 C CA . GLN A 1 92 ? 14.223 -4.097 -4.433 1.00 94.50 92 GLN A CA 1
ATOM 755 C C . GLN A 1 92 ? 14.540 -3.617 -3.013 1.00 94.50 92 GLN A C 1
ATOM 757 O O . GLN A 1 92 ? 13.657 -3.573 -2.153 1.00 94.50 92 GLN A O 1
ATOM 762 N N . SER A 1 93 ? 15.773 -3.155 -2.783 1.00 94.50 93 SER A N 1
ATOM 763 C CA . SER A 1 93 ? 16.209 -2.621 -1.488 1.00 94.50 93 SER A CA 1
ATOM 764 C C . SER A 1 93 ? 15.329 -1.466 -0.976 1.00 94.50 93 SER A C 1
ATOM 766 O O . SER A 1 93 ? 15.091 -1.342 0.230 1.00 94.50 93 SER A O 1
ATOM 768 N N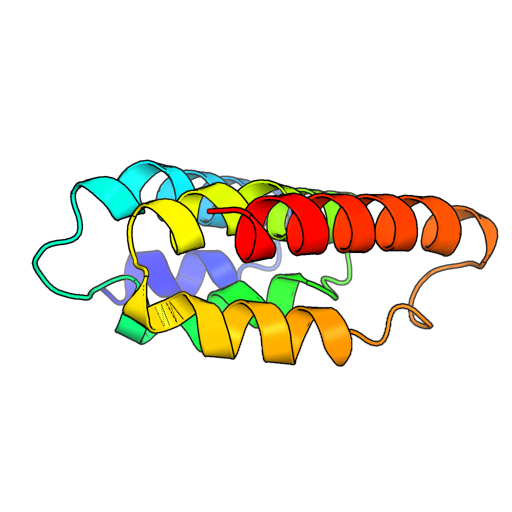 . LEU A 1 94 ? 14.811 -0.625 -1.878 1.00 95.00 94 LEU A N 1
ATOM 769 C CA . LEU A 1 94 ? 13.946 0.506 -1.544 1.00 95.00 94 LEU A CA 1
ATOM 770 C C . LEU A 1 94 ? 12.542 0.034 -1.167 1.00 95.00 94 LEU A C 1
ATOM 772 O O . LEU A 1 94 ? 11.984 0.506 -0.176 1.00 95.00 94 LEU A O 1
ATOM 776 N N . VAL A 1 95 ? 11.992 -0.905 -1.938 1.00 96.88 95 VAL A N 1
ATOM 777 C CA . VAL A 1 95 ? 10.659 -1.474 -1.696 1.00 96.88 95 VAL A CA 1
ATOM 778 C C . VAL A 1 95 ? 10.650 -2.258 -0.391 1.00 96.88 95 VAL A C 1
ATOM 780 O O . VAL A 1 95 ? 9.773 -2.050 0.443 1.00 96.88 95 VAL A O 1
ATOM 783 N N . TYR A 1 96 ? 11.675 -3.079 -0.159 1.00 96.94 96 TYR A N 1
ATOM 784 C CA . TYR A 1 96 ? 11.828 -3.846 1.071 1.00 96.94 96 TYR A CA 1
ATOM 785 C C . TYR A 1 96 ? 11.837 -2.942 2.311 1.00 96.94 96 TYR A C 1
ATOM 787 O O . TYR A 1 96 ? 11.100 -3.184 3.267 1.00 96.94 96 TYR A O 1
ATOM 795 N N . LYS A 1 97 ? 12.606 -1.844 2.286 1.00 97.25 97 LYS A N 1
ATOM 796 C CA . LYS A 1 97 ? 12.618 -0.855 3.379 1.00 97.25 97 LYS A CA 1
ATOM 797 C C . LYS A 1 97 ? 11.238 -0.235 3.612 1.00 97.25 97 LYS A C 1
ATOM 799 O O . LYS A 1 97 ? 10.837 -0.061 4.765 1.00 97.25 97 LYS A O 1
ATOM 804 N N . ASP A 1 98 ? 10.512 0.081 2.541 1.00 98.38 98 ASP A N 1
ATOM 805 C CA . ASP A 1 98 ? 9.158 0.632 2.626 1.00 98.38 98 ASP A CA 1
ATOM 806 C C . ASP A 1 98 ? 8.165 -0.395 3.226 1.00 98.38 98 ASP A C 1
ATOM 808 O O . ASP A 1 98 ? 7.348 -0.023 4.076 1.00 98.38 98 ASP A O 1
ATOM 812 N N . ILE A 1 99 ? 8.285 -1.688 2.882 1.00 98.44 99 ILE A N 1
ATOM 813 C CA . ILE A 1 99 ? 7.495 -2.793 3.465 1.00 98.44 99 ILE A CA 1
ATOM 814 C C . ILE A 1 99 ? 7.775 -2.919 4.962 1.00 98.44 99 ILE A C 1
ATOM 816 O O . ILE A 1 99 ? 6.846 -2.855 5.766 1.00 98.44 99 ILE A O 1
ATOM 820 N N . GLN A 1 100 ? 9.047 -3.027 5.356 1.00 98.38 100 GLN A N 1
ATOM 821 C CA . GLN A 1 100 ? 9.439 -3.181 6.762 1.00 98.38 100 GLN A CA 1
ATOM 822 C C . GLN A 1 100 ? 8.964 -2.005 7.620 1.00 98.38 100 GLN A C 1
ATOM 824 O O . GLN A 1 100 ? 8.449 -2.190 8.726 1.00 98.38 100 GLN A O 1
ATOM 829 N N . LYS A 1 101 ? 9.079 -0.777 7.098 1.00 98.44 101 LYS A N 1
ATOM 830 C CA . LYS A 1 101 ? 8.564 0.416 7.777 1.00 98.44 101 LYS A CA 1
ATOM 831 C C . LYS A 1 101 ? 7.050 0.343 7.965 1.00 98.44 101 LYS A C 1
ATOM 833 O O . LYS A 1 101 ? 6.567 0.640 9.056 1.00 98.44 101 LYS A O 1
ATOM 838 N N . SER A 1 102 ? 6.317 -0.061 6.931 1.00 98.44 102 SER A N 1
ATOM 839 C CA . SER A 1 102 ? 4.855 -0.148 6.971 1.00 98.44 102 SER A CA 1
ATOM 840 C C . SER A 1 102 ? 4.383 -1.230 7.943 1.00 98.44 102 SER A C 1
ATOM 842 O O . SER A 1 102 ? 3.560 -0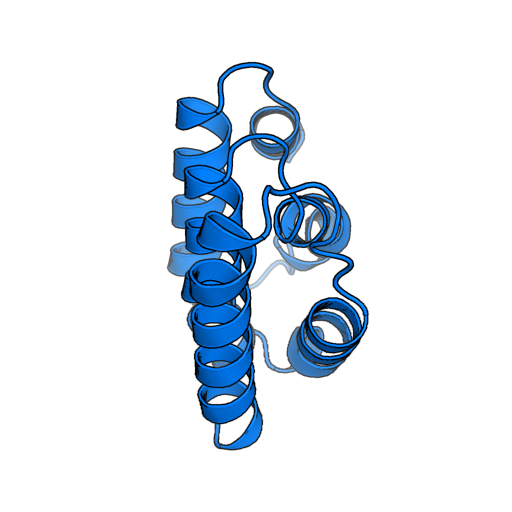.934 8.806 1.00 98.44 102 SER A O 1
ATOM 844 N N . LEU A 1 103 ? 4.978 -2.429 7.895 1.00 98.50 103 LEU A N 1
ATOM 845 C CA . LEU A 1 103 ? 4.725 -3.518 8.848 1.00 98.50 103 LEU A CA 1
ATOM 846 C C . LEU A 1 103 ? 4.917 -3.051 10.295 1.00 98.50 103 LEU A C 1
ATOM 848 O O . LEU A 1 103 ? 4.019 -3.206 11.121 1.00 98.50 103 LEU A O 1
ATOM 852 N N . LYS A 1 104 ? 6.050 -2.397 10.586 1.00 98.06 104 LYS A N 1
ATOM 853 C CA . LYS A 1 104 ? 6.369 -1.897 11.931 1.00 98.06 104 LYS A CA 1
ATOM 854 C C . LYS A 1 104 ? 5.348 -0.882 12.443 1.00 98.06 104 LYS A C 1
ATOM 856 O O . LYS A 1 104 ? 5.040 -0.891 13.631 1.00 98.06 104 LYS A O 1
ATOM 861 N N . VAL A 1 105 ? 4.860 0.018 11.585 1.00 98.19 105 VAL A N 1
ATOM 862 C CA . VAL A 1 105 ? 3.834 0.997 11.979 1.00 98.19 105 VAL A CA 1
ATOM 863 C C . VAL A 1 105 ? 2.513 0.283 12.241 1.00 98.19 105 VAL A C 1
ATOM 865 O O . VAL A 1 105 ? 1.932 0.471 13.303 1.00 98.19 105 VAL A O 1
ATOM 868 N N . ILE A 1 106 ? 2.077 -0.576 11.319 1.00 97.69 106 ILE A N 1
ATOM 869 C CA . ILE A 1 106 ? 0.791 -1.272 11.411 1.00 97.69 106 ILE A CA 1
ATOM 870 C C . ILE A 1 106 ? 0.739 -2.166 12.655 1.00 97.69 106 ILE A C 1
ATOM 872 O O . ILE A 1 106 ? -0.235 -2.122 13.396 1.00 97.69 106 ILE A O 1
ATOM 876 N N . GLN A 1 107 ? 1.787 -2.940 12.938 1.00 94.31 107 GLN A N 1
ATOM 877 C CA . GLN A 1 107 ? 1.824 -3.844 14.095 1.00 94.31 107 GLN A CA 1
ATOM 878 C C . GLN A 1 107 ? 1.795 -3.113 15.444 1.00 94.31 107 GLN A C 1
ATOM 880 O O . GLN A 1 107 ? 1.283 -3.662 16.413 1.00 94.31 107 GLN A O 1
ATOM 885 N N . LYS A 1 108 ? 2.316 -1.882 15.507 1.00 89.62 108 LYS A N 1
ATOM 886 C CA . LYS A 1 108 ? 2.314 -1.046 16.719 1.00 89.62 108 LYS A CA 1
ATOM 887 C C . LYS A 1 108 ? 1.025 -0.245 16.931 1.00 89.62 108 LYS A C 1
ATOM 889 O O . LYS A 1 108 ? 0.896 0.378 17.981 1.00 89.62 108 LYS A O 1
ATOM 894 N N . SER A 1 109 ? 0.161 -0.193 15.917 1.00 71.06 109 SER A N 1
ATOM 895 C CA . SER A 1 109 ? -1.069 0.610 15.893 1.00 71.06 109 SER A CA 1
ATOM 896 C C . SER A 1 109 ? -2.278 -0.165 16.385 1.00 71.06 109 SER A C 1
ATOM 898 O O . SER A 1 109 ? -2.311 -1.397 16.150 1.00 71.06 109 SER A O 1
#

Sequence (109 aa):
MDRLSDMLDSDNSYIRTRRLTLLAYNAKWDKDYKIDEVIDKYLKHITDVKLITARQCIKLLPIIAKHKPELKSDILSKLHKADISIYEDSMQSLVYKDIQKSLKVIQKS

Secondary structure (DSSP, 8-state):
-HHHHTTTT-S-HHHHHHHHHHHHHHGGG-TT-TTGGGHHHHHHGGG-SSHHHHHHHHHHHHHHHHH-GGGHHHHHHHHHT---TTS-HHHHHHHHHHHHHHHHHHHH-